Protein AF-A0A1X7TEE4-F1 (afdb_monomer_lite)

Radius of gyration: 19.86 Å; chains: 1; bounding box: 35×30×53 Å

Secondary structure (DSSP, 8-state):
---------HHHHHHHHHHHHHS-SHHHHHHTT--HHHHHHHHHTHHHHHT-TT-SS-TT-SPPPSSHHHHHHHHHHHHHHHHTTPPPPHHHHHHHHH-

InterPro domains:
  IPR018586 Brinker DNA-binding domain [PF09607] (5-52)

Structure (mmCIF, N/CA/C/O backbone):
data_AF-A0A1X7TEE4-F1
#
_entry.id   AF-A0A1X7TEE4-F1
#
loop_
_atom_site.group_PDB
_atom_site.id
_atom_site.type_symbol
_atom_site.label_atom_id
_atom_site.label_alt_id
_atom_site.label_comp_id
_atom_site.label_asym_id
_atom_site.label_entity_id
_atom_site.label_seq_id
_atom_site.pdbx_PDB_ins_code
_atom_site.Cartn_x
_atom_site.Cartn_y
_atom_site.Cartn_z
_atom_site.occupancy
_atom_site.B_iso_or_equiv
_atom_site.auth_seq_id
_atom_site.auth_comp_id
_atom_site.auth_asym_id
_atom_site.auth_atom_id
_atom_site.pdbx_PDB_model_num
ATOM 1 N N . MET A 1 1 ? -2.432 21.455 -18.655 1.00 43.72 1 MET A N 1
ATOM 2 C CA . MET A 1 1 ? -3.510 20.475 -18.388 1.00 43.72 1 MET A CA 1
ATOM 3 C C . MET A 1 1 ? -3.009 19.478 -17.351 1.00 43.72 1 MET A C 1
ATOM 5 O O . MET A 1 1 ? -2.096 18.722 -17.658 1.00 43.72 1 MET A O 1
ATOM 9 N N . ALA A 1 2 ? -3.516 19.500 -16.117 1.00 52.84 2 ALA A N 1
ATOM 10 C CA . ALA A 1 2 ? -3.112 18.513 -15.115 1.00 52.84 2 ALA A CA 1
ATOM 11 C C . ALA A 1 2 ? -3.664 17.139 -15.526 1.00 52.84 2 ALA A C 1
ATOM 13 O O . ALA A 1 2 ? -4.880 16.958 -15.586 1.00 52.84 2 ALA A O 1
ATOM 14 N N . SER A 1 3 ? -2.790 16.186 -15.863 1.00 64.00 3 SER A N 1
ATOM 15 C CA . SER A 1 3 ? -3.242 14.842 -16.224 1.00 64.00 3 SER A CA 1
ATOM 16 C C . SER A 1 3 ? -3.907 14.182 -15.012 1.00 64.00 3 SER A C 1
ATOM 18 O O . SER A 1 3 ? -3.456 14.311 -13.868 1.00 64.00 3 SER A O 1
ATOM 20 N N . LYS A 1 4 ? -5.029 13.497 -15.246 1.00 71.00 4 LYS A N 1
ATOM 21 C CA . LYS A 1 4 ? -5.755 12.776 -14.198 1.00 71.00 4 LYS A CA 1
ATOM 22 C C . LYS A 1 4 ? -4.818 11.735 -13.582 1.00 71.00 4 LYS A C 1
ATOM 24 O O . LYS A 1 4 ? -4.406 10.791 -14.257 1.00 71.00 4 LYS A O 1
ATOM 29 N N . LYS A 1 5 ? -4.482 11.895 -12.296 1.00 68.38 5 LYS A N 1
ATOM 30 C CA . LYS A 1 5 ? -3.651 10.929 -11.563 1.00 68.38 5 LYS A CA 1
ATOM 31 C C . LYS A 1 5 ? -4.371 9.579 -11.530 1.00 68.38 5 LYS A C 1
ATOM 33 O O . LYS A 1 5 ? -5.413 9.445 -10.891 1.00 68.38 5 LYS A O 1
ATOM 38 N N . ARG A 1 6 ? -3.827 8.589 -12.241 1.00 79.81 6 ARG A N 1
ATOM 39 C CA . ARG A 1 6 ? -4.333 7.211 -12.230 1.00 79.81 6 ARG A CA 1
ATOM 40 C C . ARG A 1 6 ? -3.795 6.473 -11.009 1.00 79.81 6 ARG A C 1
ATOM 42 O O . ARG A 1 6 ? -2.610 6.555 -10.692 1.00 79.81 6 ARG A O 1
ATOM 49 N N . ASN A 1 7 ? -4.680 5.750 -10.332 1.00 81.00 7 ASN A N 1
ATOM 50 C CA . ASN A 1 7 ? -4.298 4.828 -9.272 1.00 81.00 7 ASN A CA 1
ATOM 51 C C . ASN A 1 7 ? -4.012 3.464 -9.902 1.00 81.00 7 ASN A C 1
ATOM 53 O O . ASN A 1 7 ? -4.835 2.962 -10.659 1.00 81.00 7 ASN A O 1
ATOM 57 N N . PHE A 1 8 ? -2.862 2.881 -9.569 1.00 87.81 8 PHE A N 1
ATOM 58 C CA . PHE A 1 8 ? -2.464 1.554 -10.031 1.00 87.81 8 PHE A CA 1
ATOM 59 C C . PHE A 1 8 ? -2.174 0.647 -8.841 1.00 87.81 8 PHE A C 1
ATOM 61 O O . PHE A 1 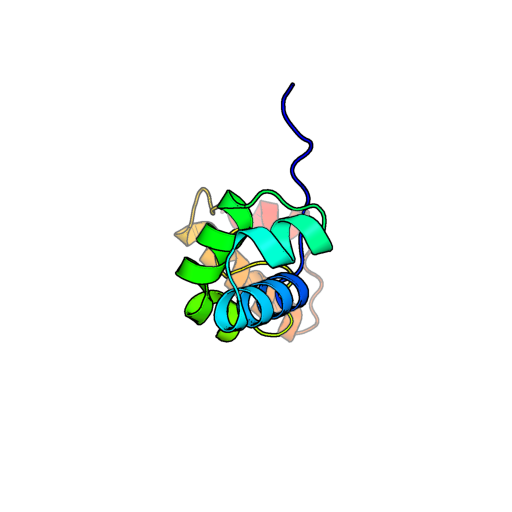8 ? -1.530 1.084 -7.876 1.00 87.81 8 PHE A O 1
ATOM 68 N N . ASP A 1 9 ? -2.605 -0.604 -8.951 1.00 87.88 9 ASP A N 1
ATOM 69 C CA . ASP A 1 9 ? -2.352 -1.641 -7.957 1.00 87.88 9 ASP A CA 1
ATOM 70 C C . ASP A 1 9 ? -0.872 -2.055 -7.941 1.00 87.88 9 ASP A C 1
ATOM 72 O O . ASP A 1 9 ? -0.146 -1.890 -8.925 1.00 87.88 9 ASP A O 1
ATOM 76 N N . VAL A 1 10 ? -0.404 -2.593 -6.810 1.00 89.12 10 VAL A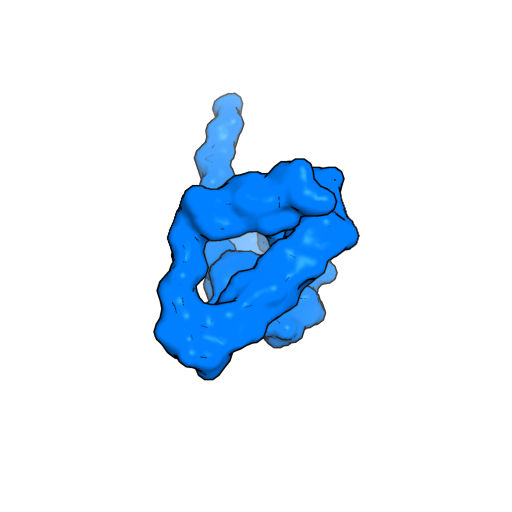 N 1
ATOM 77 C CA . VAL A 1 10 ? 1.008 -2.985 -6.635 1.00 89.12 10 VAL A CA 1
ATOM 78 C C . VAL A 1 10 ? 1.415 -4.080 -7.624 1.00 89.12 10 VAL A C 1
ATOM 80 O O . VAL A 1 10 ? 2.485 -3.973 -8.216 1.00 89.12 10 VAL A O 1
ATOM 83 N N . ALA A 1 11 ? 0.545 -5.063 -7.879 1.00 90.00 11 ALA A N 1
ATOM 84 C CA . ALA A 1 11 ? 0.800 -6.130 -8.850 1.00 90.00 11 ALA A CA 1
ATOM 85 C C . ALA A 1 11 ? 1.028 -5.581 -10.268 1.00 90.00 11 ALA A C 1
ATOM 87 O O . ALA A 1 11 ? 1.980 -5.960 -10.946 1.00 90.00 11 ALA A O 1
ATOM 88 N N . PHE A 1 12 ? 0.208 -4.613 -10.686 1.00 91.94 12 PHE A N 1
ATOM 89 C CA . PHE A 1 12 ? 0.375 -3.951 -11.975 1.00 91.94 12 PHE A CA 1
ATOM 90 C C . PHE A 1 12 ? 1.707 -3.194 -12.057 1.00 91.94 12 PHE A C 1
ATOM 92 O O . PHE A 1 12 ? 2.431 -3.316 -13.041 1.00 91.94 12 PHE A O 1
ATOM 99 N N . LYS A 1 13 ? 2.067 -2.445 -11.007 1.00 92.12 13 LYS A N 1
ATOM 100 C CA . LYS A 1 13 ? 3.350 -1.727 -10.955 1.00 92.12 13 LYS A CA 1
ATOM 101 C C . LYS A 1 13 ? 4.543 -2.680 -11.022 1.00 92.12 13 LYS A C 1
ATOM 103 O O . LYS A 1 13 ? 5.515 -2.351 -11.690 1.00 92.12 13 LYS A O 1
ATOM 108 N N . LEU A 1 14 ? 4.472 -3.837 -10.360 1.00 93.88 14 LEU A N 1
ATOM 109 C CA . LEU A 1 14 ? 5.519 -4.861 -10.415 1.00 93.88 14 LEU A CA 1
ATOM 110 C C . LEU A 1 14 ? 5.687 -5.414 -11.832 1.00 93.88 14 LEU A C 1
ATOM 112 O O . LEU A 1 14 ? 6.808 -5.417 -12.329 1.00 93.88 14 LEU A O 1
ATOM 116 N N . ASN A 1 15 ? 4.588 -5.752 -12.512 1.00 94.50 15 ASN A N 1
ATOM 117 C CA . ASN A 1 15 ? 4.625 -6.204 -13.906 1.00 94.50 15 ASN A CA 1
ATOM 118 C C . ASN A 1 15 ? 5.297 -5.162 -14.826 1.00 94.50 15 ASN A C 1
ATOM 120 O O . ASN A 1 15 ? 6.216 -5.467 -15.582 1.00 94.50 15 ASN A O 1
ATOM 124 N N . VAL A 1 16 ? 4.913 -3.888 -14.690 1.00 95.19 16 VAL A N 1
ATOM 125 C CA . VAL A 1 16 ? 5.528 -2.778 -15.440 1.00 95.19 16 VAL A CA 1
ATOM 126 C C . VAL A 1 16 ? 7.032 -2.658 -15.155 1.00 95.19 16 VAL A C 1
ATOM 128 O O . VAL A 1 16 ? 7.818 -2.423 -16.072 1.00 95.19 16 VAL A O 1
ATOM 131 N N . VAL A 1 17 ? 7.449 -2.816 -13.894 1.00 95.06 17 VAL A N 1
ATOM 132 C CA . VAL A 1 17 ? 8.864 -2.751 -13.492 1.00 95.06 17 VAL A CA 1
ATOM 133 C C . VAL A 1 17 ? 9.661 -3.937 -14.038 1.00 95.06 17 VAL A C 1
ATOM 135 O O . VAL A 1 17 ? 10.792 -3.741 -14.479 1.00 95.06 17 VAL A O 1
ATOM 138 N N . GLU A 1 18 ? 9.096 -5.142 -14.052 1.00 95.19 18 GLU A N 1
ATOM 139 C CA . GLU A 1 18 ? 9.734 -6.329 -14.632 1.00 95.19 18 GLU A CA 1
ATOM 140 C C . GLU A 1 18 ? 9.967 -6.170 -16.138 1.00 95.19 18 GLU A C 1
ATOM 142 O O . GLU A 1 18 ? 11.060 -6.462 -16.628 1.00 95.19 18 GLU A O 1
ATOM 147 N N . GLU A 1 19 ? 8.989 -5.633 -16.872 1.00 95.06 19 GLU A N 1
ATOM 148 C CA . GLU A 1 19 ? 9.150 -5.309 -18.294 1.00 95.06 19 GLU A CA 1
ATOM 149 C C . GLU A 1 19 ? 10.202 -4.209 -18.522 1.00 95.06 19 GLU A C 1
ATOM 151 O O . GLU A 1 19 ? 11.041 -4.323 -19.422 1.00 95.06 19 GLU A O 1
ATOM 156 N N . ALA A 1 20 ? 10.218 -3.172 -17.675 1.00 94.94 20 ALA A N 1
ATOM 157 C CA . ALA A 1 20 ? 11.197 -2.083 -17.745 1.00 94.94 20 ALA A CA 1
ATOM 158 C C . ALA A 1 20 ? 12.634 -2.542 -17.441 1.00 94.94 20 ALA A C 1
ATOM 160 O O . ALA A 1 20 ? 13.591 -1.945 -17.932 1.00 94.94 20 ALA A O 1
ATOM 161 N N . MET A 1 21 ? 12.801 -3.579 -16.613 1.00 93.25 21 MET A N 1
ATOM 162 C CA . MET A 1 21 ? 14.109 -4.166 -16.305 1.00 93.25 21 MET A CA 1
ATOM 163 C C . MET A 1 21 ? 14.679 -4.983 -17.464 1.00 93.25 21 MET A C 1
ATOM 165 O O . MET A 1 21 ? 15.891 -4.983 -17.644 1.00 93.25 21 MET A O 1
ATOM 169 N N . LYS A 1 22 ? 13.819 -5.646 -18.248 1.00 94.44 22 LYS A N 1
ATOM 170 C CA . LYS A 1 22 ? 14.218 -6.416 -19.439 1.00 94.44 22 LYS A CA 1
ATOM 171 C C . LYS A 1 22 ? 14.497 -5.531 -20.656 1.00 94.44 22 LYS A C 1
ATOM 173 O O . LYS A 1 22 ? 15.214 -5.940 -21.559 1.00 94.44 22 LYS A O 1
ATOM 178 N N . THR A 1 23 ? 13.888 -4.348 -20.700 1.00 91.56 23 THR A N 1
ATOM 179 C CA . THR A 1 23 ? 13.965 -3.421 -21.837 1.00 91.56 23 THR A CA 1
ATOM 180 C C . THR A 1 23 ? 14.464 -2.043 -21.380 1.00 91.56 23 THR A C 1
ATOM 182 O O . THR A 1 23 ? 15.568 -1.915 -20.859 1.00 91.56 23 THR A O 1
ATOM 185 N N . SER A 1 24 ? 13.660 -0.997 -21.555 1.00 92.75 24 SER A N 1
ATOM 186 C CA . SER A 1 24 ? 13.900 0.374 -21.098 1.00 92.75 24 SER A CA 1
ATOM 187 C C . SER A 1 24 ? 12.617 0.922 -20.475 1.00 92.75 24 SER A C 1
ATOM 189 O O . SER A 1 24 ? 11.561 0.319 -20.631 1.00 92.75 24 SER A O 1
ATOM 191 N N . ASN A 1 25 ? 12.654 2.067 -19.787 1.00 92.50 25 ASN A N 1
ATOM 192 C CA . ASN A 1 25 ? 11.440 2.630 -19.170 1.00 92.50 25 ASN A CA 1
ATOM 193 C C . ASN A 1 25 ? 10.404 3.089 -20.217 1.00 92.50 25 ASN A C 1
ATOM 195 O O . ASN A 1 25 ? 9.197 2.985 -19.985 1.00 92.50 25 ASN A O 1
ATOM 199 N N . ARG A 1 26 ? 10.869 3.540 -21.390 1.00 94.56 26 ARG A N 1
ATOM 200 C CA . ARG A 1 26 ? 10.032 4.033 -22.492 1.00 94.56 26 ARG A CA 1
ATOM 201 C C . ARG A 1 26 ? 9.136 2.952 -23.106 1.00 94.56 26 ARG A C 1
ATOM 203 O O . ARG A 1 26 ? 8.006 3.244 -23.497 1.00 94.56 26 ARG A O 1
ATOM 210 N N . ALA A 1 27 ? 9.614 1.711 -23.193 1.00 94.50 27 ALA A N 1
ATOM 211 C CA . ALA A 1 27 ? 8.868 0.605 -23.799 1.00 94.50 27 ALA A CA 1
ATOM 212 C C . ALA A 1 27 ? 7.551 0.268 -23.055 1.00 94.50 27 ALA A C 1
ATOM 214 O O . ALA A 1 27 ? 6.487 0.358 -23.677 1.00 94.50 27 ALA A O 1
ATOM 215 N N . PRO A 1 28 ? 7.550 -0.034 -21.740 1.00 94.81 28 PRO A N 1
ATOM 216 C CA . PRO A 1 28 ? 6.325 -0.270 -20.987 1.00 94.81 28 PRO A CA 1
ATOM 217 C C . PRO A 1 28 ? 5.511 1.015 -20.785 1.00 94.81 28 PRO A C 1
ATOM 219 O O . PRO A 1 28 ? 4.285 0.951 -20.779 1.00 94.81 28 PRO A O 1
ATOM 222 N N . ALA A 1 29 ? 6.145 2.192 -20.700 1.00 94.00 29 ALA A N 1
ATOM 223 C CA . ALA A 1 29 ? 5.427 3.469 -20.686 1.00 94.00 29 ALA A CA 1
ATOM 224 C C . ALA A 1 29 ? 4.524 3.616 -21.926 1.00 94.00 29 ALA A C 1
ATOM 226 O O . ALA A 1 29 ? 3.331 3.891 -21.798 1.00 94.00 29 ALA A O 1
ATOM 227 N N . LYS A 1 30 ? 5.050 3.316 -23.123 1.00 94.81 30 LYS A N 1
ATOM 228 C CA . LYS A 1 30 ? 4.263 3.294 -24.365 1.00 94.81 30 LYS A CA 1
ATOM 229 C C . LYS A 1 30 ? 3.201 2.188 -24.349 1.00 94.81 30 LYS A C 1
ATOM 231 O O . LYS A 1 30 ? 2.038 2.471 -24.626 1.00 94.81 30 LYS A O 1
ATOM 236 N N . LYS A 1 31 ? 3.582 0.956 -23.986 1.00 94.06 31 LYS A N 1
ATOM 237 C CA . LYS A 1 31 ? 2.699 -0.227 -23.983 1.00 94.06 31 LYS A CA 1
ATOM 238 C C . LYS A 1 31 ? 1.478 -0.061 -23.075 1.00 94.06 31 LYS A C 1
ATOM 240 O O . LYS A 1 31 ? 0.368 -0.382 -23.480 1.00 94.06 31 LYS A O 1
ATOM 245 N N . PHE A 1 32 ? 1.672 0.461 -21.867 1.00 91.44 32 PHE A N 1
ATOM 246 C CA . PHE A 1 32 ? 0.605 0.658 -20.879 1.00 91.44 32 PHE A CA 1
ATOM 247 C C . PHE A 1 32 ? 0.023 2.083 -20.891 1.00 91.44 32 PHE A C 1
ATOM 249 O O . PHE A 1 32 ? -0.799 2.441 -20.037 1.00 91.44 32 PHE A O 1
ATOM 256 N N . SER A 1 33 ? 0.472 2.915 -21.837 1.00 91.88 33 SER A N 1
ATOM 257 C CA . SER A 1 33 ? 0.131 4.337 -21.945 1.00 91.88 33 SER A CA 1
ATOM 258 C C . SER A 1 33 ? 0.321 5.085 -20.622 1.00 91.88 33 SER A C 1
ATOM 260 O O . SER A 1 33 ? -0.559 5.829 -20.193 1.00 91.88 33 SER A O 1
ATOM 262 N N . ILE A 1 34 ? 1.425 4.835 -19.914 1.00 92.19 34 ILE A N 1
ATOM 263 C CA . ILE A 1 34 ? 1.798 5.465 -18.639 1.00 92.19 34 ILE A CA 1
ATOM 264 C C . ILE A 1 34 ? 2.919 6.461 -18.890 1.00 92.19 34 ILE A C 1
ATOM 266 O O . ILE A 1 34 ? 3.718 6.305 -19.804 1.00 92.19 34 ILE A O 1
ATOM 270 N N . ASP A 1 35 ? 2.977 7.484 -18.052 1.00 91.38 35 ASP A N 1
ATOM 271 C CA . ASP A 1 35 ? 4.105 8.393 -18.006 1.00 91.38 35 ASP A CA 1
ATOM 272 C C . ASP A 1 35 ? 5.412 7.669 -17.619 1.00 91.38 35 ASP A C 1
ATOM 274 O O . ASP A 1 35 ? 5.453 6.873 -16.674 1.00 91.38 35 ASP A O 1
ATOM 278 N N . GLU A 1 36 ? 6.494 7.963 -18.338 1.00 93.00 36 GLU A N 1
ATOM 279 C CA . GLU A 1 36 ? 7.795 7.316 -18.145 1.00 93.00 36 GLU A CA 1
ATOM 280 C C . GLU A 1 36 ? 8.393 7.613 -16.761 1.00 93.00 36 GLU A C 1
ATOM 282 O O . GLU A 1 36 ? 9.006 6.731 -16.150 1.00 93.00 36 GLU A O 1
ATOM 287 N N . ALA A 1 37 ? 8.146 8.804 -16.201 1.00 92.25 37 ALA A N 1
ATOM 288 C CA . ALA A 1 37 ? 8.626 9.142 -14.863 1.00 92.25 37 ALA A CA 1
ATOM 289 C C . ALA A 1 37 ? 7.947 8.285 -13.780 1.00 92.25 37 ALA A C 1
ATOM 291 O O . ALA A 1 37 ? 8.572 7.953 -12.768 1.00 92.25 37 ALA A O 1
ATOM 292 N N . SER A 1 38 ? 6.703 7.843 -14.004 1.00 92.00 38 SER A N 1
ATOM 293 C CA . SER A 1 38 ? 6.039 6.876 -13.118 1.00 92.00 38 SER A CA 1
ATOM 294 C C . SER A 1 38 ? 6.745 5.519 -13.129 1.00 92.00 38 SER A C 1
ATOM 296 O O . SER A 1 38 ? 6.989 4.955 -12.062 1.00 92.00 38 SER A O 1
ATOM 298 N N . VAL A 1 39 ? 7.127 5.022 -14.312 1.00 94.38 39 VAL A N 1
ATOM 299 C CA . VAL A 1 39 ? 7.880 3.763 -14.466 1.00 94.38 39 VAL A CA 1
ATOM 300 C C . VAL A 1 39 ? 9.234 3.861 -13.765 1.00 94.38 39 VAL A C 1
ATOM 302 O O . VAL A 1 39 ? 9.592 2.979 -12.983 1.00 94.38 39 VAL A O 1
ATOM 305 N N . TYR A 1 40 ? 9.953 4.967 -13.975 1.00 94.56 40 TYR A N 1
ATOM 306 C CA . TYR A 1 40 ? 11.217 5.246 -13.295 1.00 94.56 40 TYR A CA 1
ATOM 307 C C . TYR A 1 40 ? 11.066 5.226 -11.766 1.00 94.56 40 TYR A C 1
ATOM 309 O O . TYR A 1 40 ? 11.827 4.553 -11.064 1.00 94.56 40 TYR A O 1
ATOM 317 N N . TYR A 1 41 ? 10.052 5.914 -11.233 1.00 93.12 41 TYR A N 1
ATOM 318 C CA . TYR A 1 41 ? 9.815 5.972 -9.793 1.00 93.12 41 TYR A CA 1
ATOM 319 C C . TYR A 1 41 ? 9.463 4.600 -9.206 1.00 93.12 41 TYR A C 1
ATOM 321 O O . TYR A 1 41 ? 9.986 4.228 -8.156 1.00 93.12 41 TYR A O 1
ATOM 329 N N . TRP A 1 42 ? 8.623 3.814 -9.886 1.00 93.31 42 TRP A N 1
ATOM 330 C CA . TRP A 1 42 ? 8.282 2.459 -9.438 1.00 93.31 42 TRP A CA 1
ATOM 331 C C . TRP A 1 42 ? 9.485 1.526 -9.474 1.00 93.31 42 TRP A C 1
ATOM 333 O O . TRP A 1 42 ? 9.668 0.752 -8.539 1.00 93.31 42 TRP A O 1
ATOM 343 N N . ARG A 1 43 ? 10.355 1.653 -10.481 1.00 94.25 43 ARG A N 1
ATOM 344 C CA . ARG A 1 43 ? 11.608 0.894 -10.555 1.00 94.25 43 ARG A CA 1
ATOM 345 C C . ARG A 1 43 ? 12.519 1.204 -9.366 1.00 94.25 43 ARG A C 1
ATOM 347 O O . ARG A 1 43 ? 13.032 0.277 -8.748 1.00 94.25 43 ARG A O 1
ATOM 354 N N . LYS A 1 44 ? 12.645 2.479 -8.976 1.00 93.44 44 LYS A N 1
ATOM 355 C CA . LYS A 1 44 ? 13.374 2.892 -7.759 1.00 93.44 44 LYS A CA 1
ATOM 356 C C . LYS A 1 44 ? 12.740 2.355 -6.468 1.00 93.44 44 LYS A C 1
ATOM 358 O O . LYS A 1 44 ? 13.410 2.232 -5.450 1.00 93.44 44 LYS A O 1
ATOM 363 N N . GLN A 1 45 ? 11.444 2.051 -6.490 1.00 91.56 45 GLN A N 1
ATOM 364 C CA . GLN A 1 45 ? 10.693 1.506 -5.358 1.00 91.56 45 GLN A CA 1
ATOM 365 C C . GLN A 1 45 ? 10.480 -0.011 -5.430 1.00 91.56 45 GLN A C 1
ATOM 367 O O . GLN A 1 45 ? 9.681 -0.523 -4.644 1.00 91.56 45 GLN A O 1
ATOM 372 N N . LYS A 1 46 ? 11.161 -0.730 -6.333 1.00 91.69 46 LYS A N 1
ATOM 373 C CA . LYS A 1 46 ? 10.934 -2.163 -6.569 1.00 91.69 46 LYS A CA 1
ATOM 374 C C . LYS A 1 46 ? 10.923 -2.978 -5.277 1.00 91.69 46 LYS A C 1
ATOM 376 O O . LYS A 1 46 ? 9.945 -3.676 -5.029 1.00 91.69 46 LYS A O 1
ATOM 381 N N . ASP A 1 47 ? 11.930 -2.816 -4.425 1.00 90.50 47 ASP A N 1
ATOM 382 C CA . ASP A 1 47 ? 12.055 -3.600 -3.188 1.00 90.50 47 ASP A CA 1
ATOM 383 C C . ASP A 1 47 ? 10.863 -3.372 -2.244 1.00 90.50 47 ASP A C 1
ATOM 385 O O . ASP A 1 47 ? 10.343 -4.298 -1.623 1.00 90.50 47 ASP A O 1
ATOM 389 N N . LYS A 1 48 ? 10.355 -2.133 -2.190 1.00 89.25 48 LYS A N 1
ATOM 390 C CA . LYS A 1 48 ? 9.162 -1.775 -1.403 1.00 89.25 48 LYS A CA 1
ATOM 391 C C . LYS A 1 48 ? 7.883 -2.354 -2.005 1.00 89.25 48 LYS A C 1
ATOM 393 O O . LYS A 1 48 ? 6.959 -2.698 -1.272 1.00 89.25 48 LYS A O 1
ATOM 398 N N . LEU A 1 49 ? 7.801 -2.423 -3.333 1.00 88.38 49 LEU A N 1
ATOM 399 C CA . LEU A 1 49 ? 6.668 -3.031 -4.031 1.00 88.38 49 LEU A CA 1
ATOM 400 C C . LEU A 1 49 ? 6.650 -4.550 -3.812 1.00 88.38 49 LEU A C 1
ATOM 402 O O . LEU A 1 49 ? 5.586 -5.099 -3.543 1.00 88.38 49 LEU A O 1
ATOM 406 N N . GLN A 1 50 ? 7.813 -5.205 -3.848 1.00 88.62 50 GLN A N 1
ATOM 407 C CA . GLN A 1 50 ? 7.945 -6.646 -3.616 1.00 88.62 50 GLN A CA 1
ATOM 408 C C . GLN A 1 50 ? 7.633 -7.042 -2.166 1.00 88.62 50 GLN A C 1
ATOM 410 O O . GLN A 1 50 ? 6.993 -8.064 -1.944 1.00 88.62 50 GLN A O 1
ATOM 415 N N . SER A 1 51 ? 7.987 -6.209 -1.182 1.00 85.75 51 SER A N 1
ATOM 416 C CA . SER A 1 51 ? 7.658 -6.452 0.233 1.00 85.75 51 SER A CA 1
ATOM 417 C C . SER A 1 51 ? 6.195 -6.175 0.605 1.00 85.75 51 SER A C 1
ATOM 419 O O . SER A 1 51 ? 5.807 -6.338 1.762 1.00 85.75 51 SER A O 1
ATOM 421 N N . THR A 1 52 ? 5.358 -5.767 -0.359 1.00 79.81 52 THR A N 1
ATOM 422 C CA . THR A 1 52 ? 3.942 -5.446 -0.129 1.00 79.81 52 THR A CA 1
ATOM 423 C C . THR A 1 52 ? 2.991 -6.243 -1.042 1.00 79.81 52 THR A C 1
ATOM 425 O O . THR A 1 52 ? 2.189 -5.641 -1.768 1.00 79.81 52 THR A O 1
ATOM 428 N N . PRO A 1 53 ? 3.023 -7.590 -1.025 1.00 71.62 53 PRO A N 1
ATOM 429 C CA . PRO A 1 53 ? 2.114 -8.390 -1.840 1.00 71.62 53 PRO A CA 1
ATOM 430 C C . PRO A 1 53 ? 0.648 -8.176 -1.417 1.00 71.62 53 PRO A C 1
ATOM 432 O O . PRO A 1 53 ? 0.337 -7.978 -0.242 1.00 71.62 53 PRO A O 1
ATOM 435 N N . GLY A 1 54 ? -0.268 -8.173 -2.390 1.00 69.62 54 GLY A N 1
ATOM 436 C CA . GLY A 1 54 ? -1.720 -8.159 -2.157 1.00 69.62 54 GLY A CA 1
ATOM 437 C C . GLY A 1 54 ? -2.343 -6.834 -1.690 1.00 69.62 54 GLY A C 1
ATOM 438 O O . GLY A 1 54 ? -3.566 -6.738 -1.605 1.00 69.62 54 GLY A O 1
ATOM 439 N N . LYS A 1 55 ? -1.560 -5.780 -1.415 1.00 71.38 55 LYS A N 1
ATOM 440 C CA . LYS A 1 55 ? -2.115 -4.464 -1.038 1.00 71.38 55 LYS A CA 1
ATOM 441 C C . LYS A 1 55 ? -2.229 -3.548 -2.253 1.00 71.38 55 LYS A C 1
ATOM 443 O O . LYS A 1 55 ? -1.319 -3.451 -3.067 1.00 71.38 55 LYS A O 1
ATOM 448 N N . LYS A 1 56 ? -3.312 -2.765 -2.330 1.00 71.75 56 LYS A N 1
ATOM 449 C CA . LYS A 1 56 ? -3.474 -1.720 -3.366 1.00 71.75 56 LYS A CA 1
ATOM 450 C C . LYS A 1 56 ? -2.444 -0.587 -3.250 1.00 71.75 56 LYS A C 1
ATOM 452 O O . LYS A 1 56 ? -2.226 0.161 -4.199 1.00 71.75 56 LYS A O 1
ATOM 457 N N . ARG A 1 57 ? -1.834 -0.402 -2.073 1.00 72.75 57 ARG A N 1
ATOM 458 C CA . ARG A 1 57 ? -0.924 0.713 -1.768 1.00 72.75 57 ARG A CA 1
ATOM 459 C C . ARG A 1 57 ? 0.266 0.247 -0.939 1.00 72.75 57 ARG A C 1
ATOM 461 O O . ARG A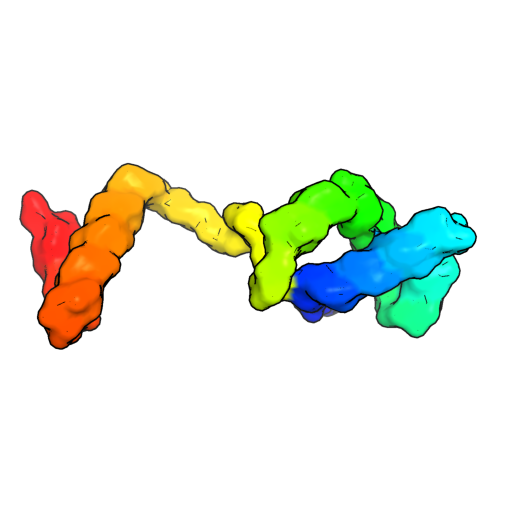 1 57 ? 0.124 -0.635 -0.097 1.00 72.75 57 ARG A O 1
ATOM 468 N N . LEU A 1 58 ? 1.403 0.917 -1.140 1.00 78.44 58 LEU A N 1
ATOM 469 C CA . LEU A 1 58 ? 2.581 0.770 -0.288 1.00 78.44 58 LEU A CA 1
ATOM 470 C C . LEU A 1 58 ? 2.256 1.156 1.169 1.00 78.44 58 LEU A C 1
ATOM 472 O O . LEU A 1 58 ? 1.419 2.044 1.398 1.00 78.44 58 LEU A O 1
ATOM 476 N N . PRO A 1 59 ? 2.940 0.557 2.159 1.00 70.12 59 PRO A N 1
ATOM 477 C CA . PRO A 1 59 ? 2.820 0.950 3.552 1.00 70.12 59 PRO A CA 1
ATOM 478 C C . PRO A 1 59 ? 3.070 2.450 3.701 1.00 70.12 59 PRO A C 1
ATOM 480 O O . PRO A 1 59 ? 3.991 3.009 3.106 1.00 70.12 59 PRO A O 1
ATOM 483 N N . ARG A 1 60 ? 2.229 3.119 4.496 1.00 72.19 60 ARG A N 1
ATOM 484 C CA . ARG A 1 60 ? 2.310 4.566 4.764 1.00 72.19 60 ARG A CA 1
ATOM 485 C C . ARG A 1 60 ? 2.094 5.470 3.533 1.00 72.19 60 ARG A C 1
ATOM 487 O O . ARG A 1 60 ? 2.288 6.674 3.670 1.00 72.19 60 ARG A O 1
ATOM 494 N N . ALA A 1 61 ? 1.664 4.958 2.375 1.00 75.69 61 ALA A N 1
ATOM 495 C CA . ALA A 1 61 ? 1.331 5.778 1.196 1.00 75.69 61 ALA A CA 1
ATOM 496 C C . ALA A 1 61 ? -0.051 6.467 1.280 1.00 75.69 61 ALA A C 1
ATOM 498 O O . ALA A 1 61 ? -0.467 7.144 0.342 1.00 75.69 61 ALA A O 1
ATOM 499 N N . GLY A 1 62 ? -0.785 6.263 2.379 1.00 80.56 62 GLY A N 1
ATOM 500 C CA . GLY A 1 62 ? -2.041 6.952 2.680 1.00 80.56 62 GLY A CA 1
ATOM 501 C C . GLY A 1 62 ? -1.850 8.271 3.435 1.00 80.56 62 GLY A C 1
ATOM 502 O O . GLY A 1 62 ? -0.726 8.706 3.699 1.00 80.56 62 GLY A O 1
ATOM 503 N N . ARG A 1 63 ? -2.978 8.887 3.813 1.00 84.94 63 ARG A N 1
ATOM 504 C CA . ARG A 1 63 ? -3.007 10.036 4.728 1.00 84.94 63 ARG A CA 1
ATOM 505 C C . ARG A 1 63 ? -2.313 9.645 6.039 1.00 84.94 63 ARG A C 1
ATOM 507 O O . ARG A 1 63 ? -2.534 8.550 6.547 1.00 84.94 63 ARG A O 1
ATOM 514 N N . LYS A 1 64 ? -1.449 10.526 6.542 1.00 86.19 64 LYS A N 1
ATOM 515 C CA . LYS A 1 64 ? -0.762 10.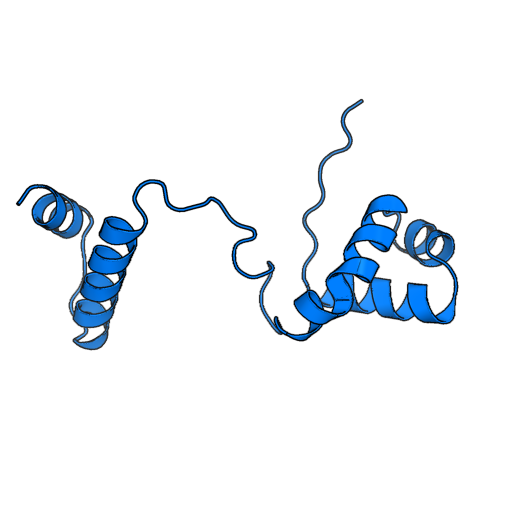333 7.823 1.00 86.19 64 LYS A CA 1
ATOM 516 C C . LYS A 1 64 ? -1.712 10.644 8.979 1.00 86.19 64 L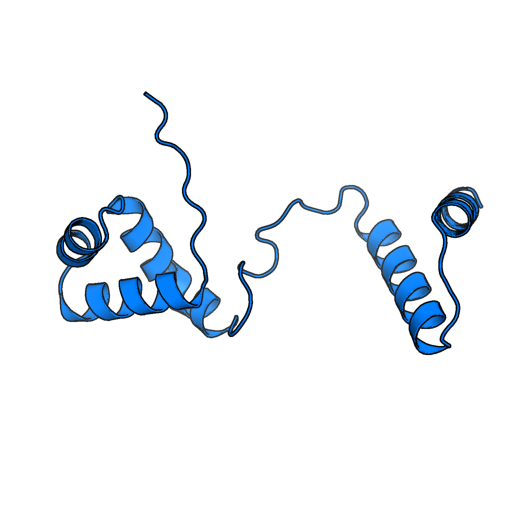YS A C 1
ATOM 518 O O . LYS A 1 64 ? -2.570 11.517 8.831 1.00 86.19 64 LYS A O 1
ATOM 523 N N . ALA A 1 65 ? -1.518 9.940 10.091 1.00 87.75 65 ALA A N 1
ATOM 524 C CA . ALA A 1 65 ? -2.146 10.255 11.367 1.00 87.75 65 ALA A CA 1
ATOM 525 C C . ALA A 1 65 ? -1.817 11.699 11.762 1.00 87.75 65 ALA A C 1
ATOM 527 O O . ALA A 1 65 ? -0.675 12.136 11.589 1.00 87.75 65 ALA A O 1
ATOM 528 N N . LYS A 1 66 ? -2.810 12.436 12.261 1.00 90.75 66 LYS A N 1
ATOM 529 C CA . LYS A 1 66 ? -2.591 13.783 12.808 1.00 90.75 66 LYS A CA 1
ATOM 530 C C . LYS A 1 66 ? -2.125 13.705 14.257 1.00 90.75 66 LYS A C 1
ATOM 532 O O . LYS A 1 66 ? -1.311 14.524 14.664 1.00 90.75 66 LYS A O 1
ATOM 537 N N . LEU A 1 67 ? -2.624 12.716 15.000 1.00 90.81 67 LEU A N 1
ATOM 538 C CA . LEU A 1 67 ? -2.288 12.473 16.402 1.00 90.81 67 LEU A CA 1
ATOM 539 C C . LEU A 1 67 ? -1.807 11.023 16.554 1.00 90.81 67 LEU A C 1
ATOM 541 O O . LEU A 1 67 ? -2.580 10.181 16.999 1.00 90.81 67 LEU A O 1
ATOM 545 N N . PRO A 1 68 ? -0.559 10.698 16.158 1.00 89.81 68 PRO A N 1
ATOM 546 C CA . PRO A 1 68 ? -0.105 9.313 16.015 1.00 89.81 68 PRO A CA 1
ATOM 547 C C . PRO A 1 68 ? -0.310 8.465 17.271 1.00 89.81 68 PRO A C 1
ATOM 549 O O . PRO A 1 68 ? -0.917 7.405 17.186 1.00 89.81 68 PRO A O 1
ATOM 552 N N . ASN A 1 69 ? 0.112 8.972 18.432 1.00 91.25 69 ASN A N 1
ATOM 553 C CA . ASN A 1 69 ? 0.039 8.236 19.697 1.00 91.25 69 ASN A CA 1
ATOM 554 C C . ASN A 1 69 ? -1.415 7.945 20.098 1.00 91.25 69 ASN A C 1
ATOM 556 O O . ASN A 1 69 ? -1.755 6.826 20.466 1.00 91.25 69 ASN A O 1
ATOM 560 N N . MET A 1 70 ? -2.283 8.950 19.973 1.00 91.19 70 MET A N 1
ATOM 561 C CA . MET A 1 70 ? -3.700 8.836 20.311 1.00 91.19 70 MET A CA 1
ATOM 562 C C . MET A 1 70 ? -4.447 7.930 19.322 1.00 91.19 70 MET A C 1
ATOM 564 O O . MET A 1 70 ? -5.254 7.098 19.725 1.00 91.19 70 MET A O 1
ATOM 568 N N . GLU A 1 71 ? -4.171 8.064 18.021 1.00 92.25 71 GLU A N 1
ATOM 569 C CA . GLU A 1 71 ? -4.749 7.204 16.985 1.00 92.25 71 GLU A CA 1
ATOM 570 C C . GLU A 1 71 ? -4.309 5.741 17.159 1.00 92.25 71 GLU A C 1
ATOM 572 O O . GLU A 1 71 ? -5.109 4.838 16.924 1.00 92.25 71 GLU A O 1
ATOM 577 N N . GLU A 1 72 ? -3.077 5.494 17.613 1.00 92.69 72 GLU A N 1
ATOM 578 C CA . GLU A 1 72 ? -2.548 4.151 17.875 1.00 92.69 72 GLU A CA 1
ATOM 579 C C . GLU A 1 72 ? -3.156 3.514 19.134 1.00 92.69 72 GLU A C 1
ATOM 581 O O . GLU A 1 72 ? -3.576 2.353 19.096 1.00 92.69 72 GLU A O 1
ATOM 586 N N . GLN A 1 73 ? -3.306 4.280 20.219 1.00 92.56 73 GLN A N 1
ATOM 587 C CA . GLN A 1 73 ? -4.031 3.843 21.419 1.00 92.56 73 GLN A CA 1
ATOM 588 C C . GLN A 1 73 ? -5.489 3.501 21.098 1.00 92.56 73 GLN A C 1
ATOM 590 O O . GLN A 1 73 ? -5.971 2.418 21.436 1.00 92.56 73 GLN A O 1
ATOM 595 N N . LEU A 1 74 ? -6.179 4.388 20.374 1.00 93.81 74 LEU A N 1
ATOM 596 C CA . LEU A 1 74 ? -7.559 4.164 19.961 1.00 93.81 74 LEU A CA 1
ATOM 597 C C . LEU A 1 74 ? -7.679 2.944 19.039 1.00 93.81 74 LEU A C 1
ATOM 599 O O . LEU A 1 74 ? -8.584 2.133 19.213 1.00 93.81 74 LEU A O 1
ATOM 603 N N . ALA A 1 75 ? -6.767 2.778 18.076 1.00 93.69 75 ALA A N 1
ATOM 604 C CA . ALA A 1 75 ? -6.754 1.609 17.200 1.00 93.69 75 ALA A CA 1
ATOM 605 C C . ALA A 1 75 ? -6.591 0.306 17.994 1.00 93.69 75 ALA A C 1
ATOM 607 O O . ALA A 1 75 ? -7.312 -0.657 17.730 1.00 93.69 75 ALA A O 1
ATOM 608 N N . SER A 1 76 ? -5.698 0.295 18.986 1.00 94.75 76 SER A N 1
ATOM 609 C CA . SER A 1 76 ? -5.453 -0.860 19.854 1.00 94.75 76 SER A CA 1
ATOM 610 C C . SER A 1 76 ? -6.706 -1.235 20.652 1.00 94.75 76 SER A C 1
ATOM 612 O O . SER A 1 76 ? -7.131 -2.389 20.620 1.00 94.75 76 SER A O 1
ATOM 614 N N . TRP A 1 77 ? -7.374 -0.247 21.255 1.00 95.00 77 TRP A N 1
ATOM 615 C CA . TRP A 1 77 ? -8.643 -0.438 21.966 1.00 95.00 77 TRP A CA 1
ATOM 616 C C . TRP A 1 77 ? -9.767 -0.967 21.056 1.00 95.00 77 TRP A C 1
ATOM 618 O O . TRP A 1 77 ? -10.495 -1.892 21.421 1.00 95.00 77 TRP A O 1
ATOM 628 N N . ILE A 1 78 ? -9.889 -0.442 19.828 1.00 95.38 78 ILE A N 1
ATOM 629 C CA . ILE A 1 78 ? -10.878 -0.928 18.848 1.00 95.38 78 ILE A CA 1
ATOM 630 C C . ILE A 1 78 ? -10.611 -2.391 18.476 1.00 95.38 78 ILE A C 1
ATOM 632 O O . ILE A 1 78 ? -11.557 -3.176 18.362 1.00 95.38 78 ILE A O 1
ATOM 636 N N . ILE A 1 79 ? -9.347 -2.752 18.236 1.00 95.75 79 ILE A N 1
ATOM 637 C CA . ILE A 1 79 ? -8.948 -4.118 17.874 1.00 95.75 79 ILE A CA 1
ATOM 638 C C . ILE A 1 79 ? -9.282 -5.083 19.013 1.00 95.75 79 ILE A C 1
ATOM 640 O O . ILE A 1 79 ? -9.857 -6.138 18.753 1.00 95.75 79 ILE A O 1
ATOM 644 N N . GLU A 1 80 ? -8.992 -4.703 20.257 1.00 95.62 80 GLU A N 1
ATOM 645 C CA . GLU A 1 80 ? -9.300 -5.509 21.439 1.00 95.62 80 GLU A CA 1
ATOM 646 C C . GLU A 1 80 ? -10.809 -5.736 21.621 1.00 95.62 80 GLU A C 1
ATOM 648 O O . GLU A 1 80 ? -11.252 -6.854 21.872 1.00 95.62 80 GLU A O 1
ATOM 653 N N . LEU A 1 81 ? -11.639 -4.704 21.459 1.00 94.69 81 LEU A N 1
ATOM 654 C CA . LEU A 1 81 ? -13.089 -4.881 21.567 1.00 94.69 81 LEU A CA 1
ATOM 655 C C . LEU A 1 81 ? -13.644 -5.763 20.448 1.00 94.69 81 LEU A C 1
ATOM 657 O O . LEU A 1 81 ? -14.502 -6.610 20.690 1.00 94.69 81 LEU A O 1
ATOM 661 N N . ARG A 1 82 ? -13.131 -5.605 19.226 1.00 94.94 82 ARG A N 1
ATOM 662 C CA . ARG A 1 82 ? -13.550 -6.431 18.090 1.00 94.94 82 ARG A CA 1
ATOM 663 C C . ARG A 1 82 ? -13.102 -7.882 18.222 1.00 94.94 82 ARG A C 1
ATOM 665 O O . ARG A 1 82 ? -13.851 -8.755 17.798 1.00 94.94 82 ARG A O 1
ATOM 672 N N . SER A 1 83 ? -11.940 -8.156 18.818 1.00 95.00 83 SER A N 1
ATOM 673 C CA . SER A 1 83 ? -11.506 -9.536 19.077 1.00 95.00 83 SER A CA 1
ATOM 674 C C . SER A 1 83 ? -12.406 -10.240 20.096 1.00 95.00 83 SER A C 1
ATOM 676 O O . SER A 1 83 ? -12.617 -11.444 19.995 1.00 95.00 83 SER A O 1
ATOM 678 N N . LYS A 1 84 ? -13.026 -9.479 21.006 1.00 96.06 84 LYS A N 1
ATOM 679 C CA . LYS A 1 84 ? -14.062 -9.948 21.943 1.00 96.06 84 LYS A CA 1
ATOM 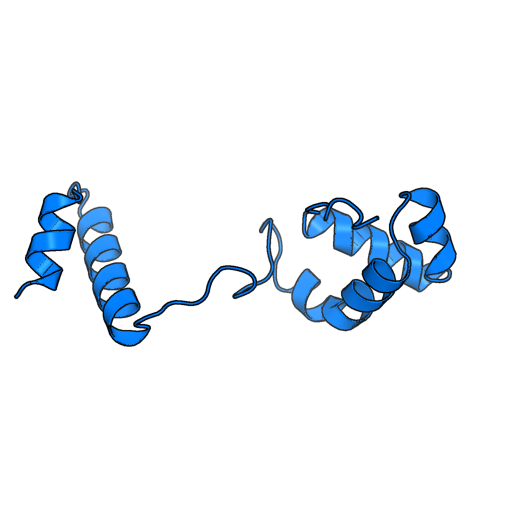680 C C . LYS A 1 84 ? -15.472 -9.983 21.333 1.00 96.06 84 LYS A C 1
ATOM 682 O O . LYS A 1 84 ? -16.447 -10.172 22.052 1.00 96.06 84 LYS A O 1
ATOM 687 N N . ASN A 1 85 ? -15.596 -9.780 20.019 1.00 93.81 85 ASN A N 1
ATOM 688 C CA . ASN A 1 85 ? -16.864 -9.681 19.292 1.00 93.81 85 ASN A CA 1
ATOM 689 C C . ASN A 1 85 ? -17.789 -8.542 19.786 1.00 93.81 85 ASN A C 1
ATOM 691 O O . ASN A 1 85 ? -18.993 -8.546 19.525 1.00 93.81 85 ASN A O 1
ATOM 695 N N . CYS A 1 86 ? -17.234 -7.534 20.472 1.00 92.94 86 CYS A N 1
ATOM 696 C CA . CYS A 1 86 ? -17.971 -6.353 20.906 1.00 92.94 86 CYS A CA 1
ATOM 697 C C . CYS A 1 86 ? -18.065 -5.333 19.766 1.00 92.94 86 CYS A C 1
ATOM 699 O O . CYS A 1 86 ? -17.067 -4.913 19.168 1.00 92.94 86 CYS A O 1
ATOM 701 N N . ARG A 1 87 ? -19.286 -4.871 19.483 1.00 92.88 87 ARG A N 1
ATOM 702 C CA . ARG A 1 87 ? -19.518 -3.818 18.492 1.00 92.88 87 ARG A CA 1
ATOM 703 C C . ARG A 1 87 ? -18.989 -2.479 19.008 1.00 92.88 87 ARG A C 1
ATOM 705 O O . ARG A 1 87 ? -19.496 -1.940 19.984 1.00 92.88 87 ARG A O 1
ATOM 712 N N . VAL A 1 88 ? -18.050 -1.888 18.273 1.00 94.00 88 VAL A N 1
ATOM 713 C CA . VAL A 1 88 ? -17.575 -0.520 18.523 1.00 94.00 88 VAL A CA 1
ATOM 714 C C . VAL A 1 88 ? -18.386 0.470 17.688 1.00 94.00 88 VAL A C 1
ATOM 716 O O . VAL A 1 88 ? -18.356 0.423 16.456 1.00 94.00 88 VAL A O 1
ATOM 719 N N . THR A 1 89 ? -19.120 1.365 18.350 1.00 94.56 89 THR A N 1
ATOM 720 C CA . THR A 1 89 ? -19.889 2.438 17.703 1.00 94.56 89 THR A CA 1
ATOM 721 C C . THR A 1 89 ? -19.103 3.749 17.678 1.00 94.56 89 THR A C 1
ATOM 723 O O . THR A 1 89 ? -18.157 3.950 18.438 1.00 94.56 89 THR A O 1
ATOM 726 N N . ARG A 1 90 ? -19.514 4.681 16.809 1.00 92.31 90 ARG A N 1
ATOM 727 C CA . ARG A 1 90 ? -18.916 6.023 16.733 1.00 92.31 90 ARG A CA 1
ATOM 728 C C . ARG A 1 90 ? -19.063 6.799 18.050 1.00 92.31 90 ARG A C 1
ATOM 730 O O . ARG A 1 90 ? -18.120 7.466 18.449 1.00 92.31 90 ARG A O 1
ATOM 737 N N . ALA A 1 91 ? -20.201 6.662 18.733 1.00 92.50 91 ALA A N 1
ATOM 738 C CA . ALA A 1 91 ? -20.442 7.299 20.029 1.00 92.50 91 ALA A CA 1
ATOM 739 C C . ALA A 1 91 ? -19.488 6.779 21.118 1.00 92.50 91 ALA A C 1
ATOM 741 O O . ALA A 1 91 ? -18.966 7.569 21.897 1.00 92.50 91 ALA A O 1
ATOM 742 N N . ALA A 1 92 ? -19.204 5.470 21.131 1.00 90.06 92 ALA A N 1
ATOM 743 C CA . ALA A 1 92 ? -18.234 4.889 22.057 1.00 90.06 92 ALA A CA 1
ATOM 744 C C . ALA A 1 92 ? -16.823 5.452 21.816 1.00 90.06 92 ALA A C 1
ATOM 746 O O . ALA A 1 92 ? -16.158 5.851 22.761 1.00 90.06 92 ALA A O 1
ATOM 747 N N . ILE A 1 93 ? -16.410 5.572 20.549 1.00 91.75 93 ILE A N 1
ATOM 748 C CA . ILE A 1 93 ? -15.128 6.192 20.181 1.00 91.75 93 ILE A CA 1
ATOM 749 C C . ILE A 1 93 ? -15.058 7.650 20.660 1.00 91.75 93 ILE A C 1
ATOM 751 O O . ILE A 1 93 ? -14.057 8.057 21.239 1.00 91.75 93 ILE A O 1
ATOM 755 N N . GLU A 1 94 ? -16.109 8.444 20.438 1.00 90.31 94 GLU A N 1
ATOM 756 C CA . GLU A 1 94 ? -16.145 9.844 20.885 1.00 90.31 94 GLU A CA 1
ATOM 757 C C . GLU A 1 94 ? -16.091 9.976 22.412 1.00 90.31 94 GLU A C 1
ATOM 759 O O . GLU A 1 94 ? -15.459 10.901 22.914 1.00 90.31 94 GLU A O 1
ATOM 764 N N . PHE A 1 95 ? -16.724 9.059 23.148 1.00 87.88 95 PHE A N 1
ATOM 765 C CA . PHE A 1 95 ? -16.668 9.023 24.609 1.00 87.88 95 PHE A CA 1
ATOM 766 C C . PHE A 1 95 ? -15.265 8.676 25.125 1.00 87.88 95 PHE A C 1
ATOM 768 O O . PHE A 1 95 ? -14.779 9.326 26.046 1.00 87.88 95 PHE A O 1
ATOM 775 N N . THR A 1 96 ? -14.590 7.705 24.504 1.00 86.12 96 THR A N 1
ATOM 776 C CA . THR A 1 96 ? -13.217 7.309 24.861 1.00 86.12 96 THR A CA 1
ATOM 777 C C . THR A 1 96 ? -12.196 8.416 24.606 1.00 86.12 96 THR A C 1
ATOM 779 O O . THR A 1 96 ? -11.190 8.472 25.290 1.00 86.12 96 THR A O 1
ATOM 782 N N . ILE A 1 97 ? -12.435 9.294 23.629 1.00 82.00 97 ILE A N 1
ATOM 783 C CA . ILE A 1 97 ? -11.534 10.413 23.303 1.00 82.00 97 ILE A CA 1
ATOM 784 C C . ILE A 1 97 ? -11.702 11.604 24.264 1.00 82.00 97 ILE A C 1
ATOM 786 O O . ILE A 1 97 ? -10.786 12.409 24.408 1.00 82.00 97 ILE A O 1
ATOM 790 N N . LYS A 1 98 ? -12.893 11.772 24.850 1.00 72.81 98 LYS A N 1
ATOM 791 C CA . LYS A 1 98 ? -13.230 12.931 25.693 1.00 72.81 98 LYS A CA 1
ATOM 792 C C . LYS A 1 98 ? -12.817 12.778 27.159 1.00 72.81 98 LYS A C 1
ATOM 794 O O . LYS A 1 98 ? -12.781 13.792 27.849 1.00 72.81 98 LYS A O 1
ATOM 799 N N . ASN A 1 99 ? -12.571 11.551 27.611 1.00 53.62 99 ASN A N 1
ATOM 800 C CA . ASN A 1 99 ? -12.050 11.238 28.944 1.00 53.62 99 ASN A CA 1
ATOM 801 C C . ASN A 1 99 ? -10.549 10.972 28.863 1.00 53.62 99 ASN A C 1
ATOM 803 O O . ASN A 1 99 ? -9.855 11.307 29.844 1.00 53.62 99 ASN A O 1
#

pLDDT: mean 87.72, std 10.2, range [43.72, 96.06]

Foldseek 3Di:
DPPDDDQAALVVLLVLLVVCVVPNLVPSCVVVVHDSVSNVVSNVCNVQSVVDPPDSDGPPPDDDDPDVVVVVVLVVVVVVCVVVVHDDDPVNSVVVVVD

Sequence (99 aa):
MASKKRNFDVAFKLNVVEEAMKTSNRAPAKKFSIDEASVYYWRKQKDKLQSTPGKKRLPRAGRKAKLPNMEEQLASWIIELRSKNCRVTRAAIEFTIKN

Organism: Amphimedon queenslandica (NCBI:txid400682)